Protein AF-A0A4Y1Z6H9-F1 (afdb_monomer_lite)

InterPro domains:
  IPR022711 Ribonuclease Y, N-terminal [PF12072] (1-77)

Sequence (110 aa):
MESKVEEALHKQQSELERISGLTNDEAKELILNQVKQETAHEAAQLAKDIESKAKEDAEKKAKSILSLAIQRCAADHVTETTVSVVNLPNDEMKGRIIGREGRNIRTLEH

pLDDT: mean 86.96, std 11.9, range [54.03, 98.25]

Secondary structure (DSSP, 8-state):
-HHHHHHHHHHHHHHHHHHHTS-HHHHHHHHHHHHHHHHHHHHHHHHHHHHHHHHHHHHHHHHHHHHHHHHHHHHHHHHHHS------S-HHHHHHHH-GGGHHHHHH--

Organism: NCBI:txid2078

Foldseek 3Di:
DVVVVVVVVVVVQVVVCVVVVHHPVRVVVVVVVVVVVVVVVVVVVVVVVVVVVVVVVVVVVVVVVVVVVVVVVVVVVVVVVPDDDDDDPDVVVVCVCCDDVRVNVVVVVD

Structure (mmCIF, N/CA/C/O backbone):
data_AF-A0A4Y1Z6H9-F1
#
_entry.id   AF-A0A4Y1Z6H9-F1
#
loop_
_atom_site.group_PDB
_atom_site.id
_atom_site.type_symbol
_atom_site.label_atom_id
_atom_site.label_alt_id
_atom_site.label_comp_id
_atom_site.label_asym_id
_atom_site.label_entity_id
_atom_site.label_seq_id
_atom_site.pdbx_PDB_ins_code
_atom_site.Cartn_x
_atom_site.Cartn_y
_atom_site.Cartn_z
_atom_site.occupancy
_atom_site.B_iso_or_equiv
_atom_site.auth_seq_id
_atom_site.auth_comp_id
_atom_site.auth_asym_id
_atom_site.auth_atom_id
_atom_site.pdbx_PDB_model_num
ATOM 1 N N . MET A 1 1 ? -48.997 -4.341 34.192 1.00 58.19 1 MET A N 1
ATOM 2 C CA . MET A 1 1 ? -47.875 -5.310 34.154 1.00 58.19 1 MET A CA 1
ATOM 3 C C . MET A 1 1 ? -46.611 -4.664 33.601 1.00 58.19 1 MET A C 1
ATOM 5 O O . MET A 1 1 ? -45.566 -4.892 34.187 1.00 58.19 1 MET A O 1
ATOM 9 N N . GLU A 1 2 ? -46.712 -3.808 32.580 1.00 59.50 2 GLU A N 1
ATOM 10 C CA . GLU A 1 2 ? -45.583 -3.067 31.978 1.00 59.50 2 GLU A CA 1
ATOM 11 C C . GLU A 1 2 ? -44.731 -2.284 32.996 1.00 59.50 2 GLU A C 1
ATOM 13 O O . GLU A 1 2 ? -43.520 -2.461 33.035 1.00 59.50 2 GLU A O 1
ATOM 18 N N . SER A 1 3 ? -45.349 -1.554 33.931 1.00 77.06 3 SER A N 1
ATOM 19 C CA . SER A 1 3 ? -44.615 -0.763 34.941 1.00 77.06 3 SER A CA 1
ATOM 20 C C . SER A 1 3 ? -43.714 -1.584 35.887 1.00 77.06 3 SER A C 1
ATOM 22 O O . SER A 1 3 ? -42.664 -1.101 36.299 1.00 77.06 3 SER A O 1
ATOM 24 N N . LYS A 1 4 ? -44.062 -2.842 36.207 1.00 82.62 4 LYS A N 1
ATOM 25 C CA . LYS A 1 4 ? -43.212 -3.697 37.065 1.00 82.62 4 LYS A CA 1
ATOM 26 C C . LYS A 1 4 ? -41.975 -4.215 36.333 1.00 82.62 4 LYS A C 1
ATOM 28 O O . LYS A 1 4 ? -40.962 -4.496 36.966 1.00 82.62 4 LYS A O 1
ATOM 33 N N . VAL A 1 5 ? -42.077 -4.382 35.016 1.00 85.69 5 VAL A N 1
ATOM 34 C CA . VAL A 1 5 ? -40.959 -4.810 34.169 1.00 85.69 5 VAL A CA 1
ATOM 35 C C . VAL A 1 5 ? -39.971 -3.657 34.006 1.00 85.69 5 VAL A C 1
ATOM 37 O O . VAL A 1 5 ? -38.767 -3.863 34.112 1.00 85.69 5 VAL A O 1
ATOM 40 N N . GLU A 1 6 ? -40.483 -2.441 33.840 1.00 88.19 6 GLU A N 1
ATOM 41 C CA . GLU A 1 6 ? -39.686 -1.221 33.706 1.00 88.19 6 GLU A CA 1
ATOM 42 C C . GLU A 1 6 ? -38.924 -0.872 34.999 1.00 88.19 6 GLU A C 1
ATOM 44 O O . GLU A 1 6 ? -37.724 -0.604 34.961 1.00 88.19 6 GLU A O 1
ATOM 49 N N . GLU A 1 7 ? -39.564 -1.001 36.169 1.00 91.75 7 GLU A N 1
ATOM 50 C CA . GLU A 1 7 ? -38.880 -0.858 37.466 1.00 91.75 7 GLU A CA 1
ATOM 51 C C . GLU A 1 7 ? -37.788 -1.915 37.687 1.00 91.75 7 GLU A C 1
ATOM 53 O O . GLU A 1 7 ? -36.724 -1.614 38.237 1.00 91.75 7 GLU A O 1
ATOM 58 N N . ALA A 1 8 ? -38.042 -3.163 37.282 1.00 91.31 8 ALA A N 1
ATOM 59 C CA . ALA A 1 8 ? -37.065 -4.241 37.405 1.00 91.31 8 ALA A CA 1
ATOM 60 C C . ALA A 1 8 ? -35.843 -3.996 36.507 1.00 91.31 8 ALA A C 1
ATOM 62 O O . ALA A 1 8 ? -34.712 -4.175 36.961 1.00 91.31 8 ALA A O 1
ATOM 63 N N . LEU A 1 9 ? -36.066 -3.524 35.277 1.00 88.25 9 LEU A N 1
ATOM 64 C CA . LEU A 1 9 ? -35.013 -3.112 34.347 1.00 88.25 9 LEU A CA 1
ATOM 65 C C . LEU A 1 9 ? -34.175 -1.966 34.916 1.00 88.25 9 LEU A C 1
ATOM 67 O O . LEU A 1 9 ? -32.950 -2.057 34.927 1.00 88.25 9 LEU A O 1
ATOM 71 N N . HIS A 1 10 ? -34.813 -0.933 35.464 1.00 89.75 10 HIS A N 1
ATOM 72 C CA . HIS A 1 10 ? -34.099 0.205 36.040 1.00 89.75 10 HIS A CA 1
ATOM 73 C C . HIS A 1 10 ? -33.250 -0.197 37.258 1.00 89.75 10 HIS A C 1
ATOM 75 O O . HIS A 1 10 ? -32.114 0.254 37.412 1.00 89.75 10 HIS A O 1
ATOM 81 N N . LYS A 1 11 ? -33.763 -1.083 38.124 1.00 91.44 11 LYS A N 1
ATOM 82 C CA . LYS A 1 11 ? -32.980 -1.639 39.242 1.00 91.44 11 LYS A CA 1
ATOM 83 C C . LYS A 1 11 ? -31.797 -2.465 38.760 1.00 91.44 11 LYS A C 1
ATOM 85 O O . LYS A 1 11 ? -30.703 -2.322 39.294 1.00 91.44 11 LYS A O 1
ATOM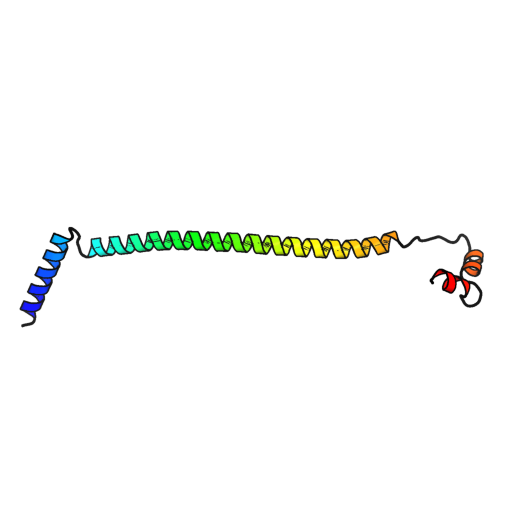 90 N N . GLN A 1 12 ? -32.007 -3.314 37.758 1.00 90.44 12 GLN A N 1
ATOM 91 C CA . GLN A 1 12 ? -30.938 -4.116 37.173 1.00 90.44 12 GLN A CA 1
ATOM 92 C C . GLN A 1 12 ? -29.838 -3.225 36.582 1.00 90.44 12 GLN A C 1
ATOM 94 O O . GLN A 1 12 ? -28.658 -3.494 36.789 1.00 90.44 12 GLN A O 1
ATOM 99 N N . GLN A 1 13 ? -30.223 -2.163 35.876 1.00 87.25 13 GLN A N 1
ATOM 100 C CA . GLN A 1 13 ? -29.298 -1.228 35.247 1.00 87.25 13 GLN A CA 1
ATOM 101 C C . GLN A 1 13 ? -28.498 -0.442 36.292 1.00 87.25 13 GLN A C 1
ATOM 103 O O . GLN A 1 13 ? -27.277 -0.389 36.206 1.00 87.25 13 GLN A O 1
ATOM 108 N N . SER A 1 14 ? -29.158 0.047 37.343 1.00 88.19 14 SER A N 1
ATOM 109 C CA . SER A 1 14 ? -28.488 0.742 38.446 1.00 88.19 14 SER A CA 1
ATOM 110 C C . SER A 1 14 ? -27.522 -0.163 39.222 1.00 88.19 14 SER A C 1
ATOM 112 O O . SER A 1 14 ? -26.420 0.263 39.565 1.00 88.19 14 SER A O 1
ATOM 114 N N . GLU A 1 15 ? -27.875 -1.431 39.461 1.00 89.38 15 GLU A N 1
ATOM 115 C CA . GLU A 1 15 ? -26.947 -2.382 40.087 1.00 89.38 15 GLU A CA 1
ATOM 116 C C . GLU A 1 15 ? -25.765 -2.728 39.174 1.00 89.38 15 GLU A C 1
ATOM 118 O O . GLU A 1 15 ? -24.644 -2.862 39.658 1.00 89.38 15 GLU A O 1
ATOM 123 N N . LEU A 1 16 ? -25.979 -2.827 37.858 1.00 87.44 16 LEU A N 1
ATOM 124 C CA . LEU A 1 16 ? -24.898 -3.012 36.886 1.00 87.44 16 LEU A CA 1
ATOM 125 C C . LEU A 1 16 ? -23.931 -1.825 36.878 1.00 87.44 16 LEU A C 1
ATOM 127 O O . LEU A 1 16 ? -22.719 -2.039 36.903 1.00 87.44 16 LEU A O 1
ATOM 131 N N . GLU A 1 17 ? -24.440 -0.595 36.898 1.00 89.25 17 GLU A N 1
ATOM 132 C CA . GLU A 1 17 ? -23.615 0.616 36.992 1.00 89.25 17 GLU A CA 1
ATOM 133 C C . GLU A 1 17 ? -22.847 0.659 38.318 1.00 89.25 17 GLU A C 1
ATOM 135 O O . GLU A 1 17 ? -21.646 0.923 38.347 1.00 89.25 17 GLU A O 1
ATOM 140 N N . ARG A 1 18 ? -23.498 0.284 39.426 1.00 91.00 18 ARG A N 1
ATOM 141 C CA . ARG A 1 18 ? -22.865 0.221 40.749 1.00 91.00 18 ARG A CA 1
ATOM 142 C C . ARG A 1 18 ? -21.752 -0.825 40.829 1.00 91.00 18 ARG A C 1
ATOM 144 O O . ARG A 1 18 ? -20.722 -0.563 41.443 1.00 91.00 18 ARG A O 1
ATOM 151 N N . ILE A 1 19 ? -21.962 -2.016 40.262 1.00 90.88 19 ILE A N 1
ATOM 152 C CA . ILE A 1 19 ? -20.982 -3.115 40.290 1.00 90.88 19 ILE A CA 1
ATOM 153 C C . ILE A 1 19 ? -19.818 -2.831 39.339 1.00 90.88 19 ILE A C 1
ATOM 155 O O . ILE A 1 19 ? -18.669 -3.079 39.698 1.00 90.88 19 ILE A O 1
ATOM 159 N N . SER A 1 20 ? -20.106 -2.331 38.136 1.00 87.25 20 SER A N 1
ATOM 160 C CA . SER A 1 20 ? -19.074 -1.989 37.150 1.00 87.25 20 SER A CA 1
ATOM 161 C C . SER A 1 20 ? -18.307 -0.715 37.508 1.00 87.25 20 SER A C 1
ATOM 163 O O . SER A 1 20 ? -17.188 -0.536 37.032 1.00 87.25 20 SER A O 1
ATOM 165 N N . GLY A 1 21 ? -18.878 0.150 38.354 1.00 91.75 21 GLY A N 1
ATOM 166 C CA . GLY A 1 21 ? -18.311 1.455 38.692 1.00 91.75 21 GLY A CA 1
ATOM 167 C C . GLY A 1 21 ? -18.340 2.443 37.525 1.00 91.75 21 GLY A C 1
ATOM 168 O O . GLY A 1 21 ? -17.649 3.455 37.582 1.00 91.75 21 GLY A O 1
ATOM 169 N N . LEU A 1 22 ? -19.102 2.132 36.473 1.00 91.69 22 LEU A N 1
ATOM 170 C CA . LEU A 1 22 ? -19.219 2.908 35.248 1.00 91.69 22 LEU A CA 1
ATOM 171 C C . LEU A 1 22 ? -20.695 3.112 34.930 1.00 91.69 22 LEU A C 1
ATOM 173 O O . LEU A 1 22 ? -21.503 2.188 35.030 1.00 91.69 22 LEU A O 1
ATOM 177 N N . THR A 1 23 ? -21.039 4.308 34.483 1.00 91.69 23 THR A N 1
ATOM 178 C CA . THR A 1 23 ? -22.318 4.557 33.819 1.00 91.69 23 THR A CA 1
ATOM 179 C C . THR A 1 23 ? -22.343 3.891 32.443 1.00 91.69 23 THR A C 1
ATOM 181 O O . THR A 1 23 ? -21.303 3.563 31.858 1.00 91.69 23 THR A O 1
ATOM 184 N N . ASN A 1 24 ? -23.542 3.699 31.886 1.00 86.88 24 ASN A N 1
ATOM 185 C CA . ASN A 1 24 ? -23.684 3.139 30.540 1.00 86.88 24 ASN A CA 1
ATOM 186 C C . ASN A 1 24 ? -22.892 3.928 29.477 1.00 86.88 24 ASN A C 1
ATOM 188 O O . ASN A 1 24 ? -22.246 3.332 28.611 1.00 86.88 24 ASN A O 1
ATOM 192 N N . ASP A 1 25 ? -22.909 5.257 29.578 1.00 90.00 25 ASP A N 1
ATOM 193 C CA . ASP A 1 25 ? -22.218 6.146 28.646 1.00 90.00 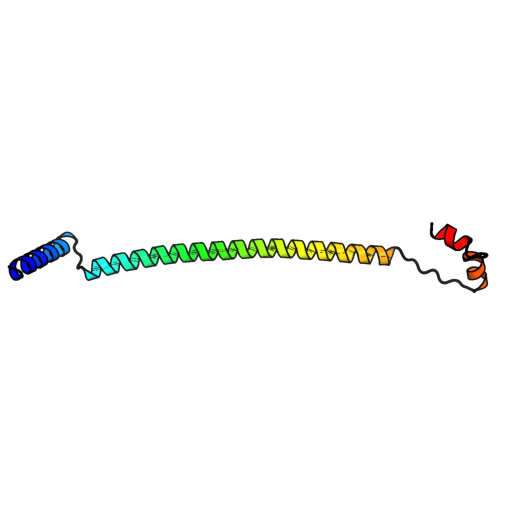25 ASP A CA 1
ATOM 194 C C . ASP A 1 25 ? -20.693 6.050 28.783 1.00 90.00 25 ASP A C 1
ATOM 196 O O . ASP A 1 25 ? -20.001 5.945 27.770 1.00 90.00 25 ASP A O 1
ATOM 200 N N . GLU A 1 26 ? -20.163 5.981 30.007 1.00 90.50 26 GLU A N 1
ATOM 201 C CA . GLU A 1 26 ? -18.723 5.803 30.246 1.00 90.50 26 GLU A CA 1
ATOM 202 C C . GLU A 1 26 ? -18.221 4.455 29.721 1.00 90.50 26 GLU A C 1
ATOM 204 O O . GLU A 1 26 ? -17.181 4.385 29.063 1.00 90.50 26 GLU A O 1
ATOM 209 N N . ALA A 1 27 ? -18.976 3.376 29.952 1.00 90.38 27 ALA A N 1
ATOM 210 C CA . ALA A 1 27 ? -18.635 2.055 29.431 1.00 90.38 27 ALA A CA 1
ATOM 211 C C . ALA A 1 27 ? -18.609 2.048 27.893 1.00 90.38 27 ALA A C 1
ATOM 213 O O . ALA A 1 27 ? -17.699 1.488 27.274 1.00 90.38 27 ALA A O 1
ATOM 214 N N . LYS A 1 28 ? -19.582 2.713 27.263 1.00 92.62 28 LYS A N 1
ATOM 215 C CA . LYS A 1 28 ? -19.648 2.862 25.807 1.00 92.62 28 LYS A CA 1
ATOM 216 C C . LYS A 1 28 ? -18.478 3.682 25.267 1.00 92.62 28 LYS A C 1
ATOM 218 O O . LYS A 1 28 ? -17.881 3.298 24.260 1.00 92.62 28 LYS A O 1
ATOM 223 N N . GLU A 1 29 ? -18.147 4.794 25.912 1.00 96.00 29 GLU A N 1
ATOM 224 C CA . GLU A 1 29 ? -17.038 5.651 25.503 1.00 96.00 29 GLU A CA 1
ATOM 225 C C . GLU A 1 29 ? -15.691 4.930 25.621 1.00 96.00 29 GLU A C 1
ATOM 227 O O . GLU A 1 29 ? -14.874 5.001 24.701 1.00 96.00 29 GLU A O 1
ATOM 232 N N . LEU A 1 30 ? -15.486 4.168 26.697 1.00 93.88 30 LEU A N 1
ATOM 233 C CA . LEU A 1 30 ? -14.277 3.380 26.916 1.00 93.88 30 LEU A CA 1
ATOM 234 C C . LEU A 1 30 ? -14.066 2.356 25.796 1.00 93.88 30 LEU A C 1
ATOM 236 O O . LEU A 1 30 ? -12.995 2.322 25.188 1.00 93.88 30 LEU A O 1
ATOM 240 N N . ILE A 1 31 ? -15.106 1.585 25.462 1.00 93.94 31 ILE A N 1
ATOM 241 C CA . ILE A 1 31 ? -15.049 0.598 24.375 1.00 93.94 31 ILE A CA 1
ATOM 242 C C . ILE A 1 31 ? -14.759 1.289 23.038 1.00 93.94 31 ILE A C 1
ATOM 244 O O . ILE A 1 31 ? -13.882 0.857 22.292 1.00 93.94 31 ILE A O 1
ATOM 248 N N . LEU A 1 32 ? -15.457 2.387 22.733 1.00 95.88 32 LEU A N 1
ATOM 249 C CA . LEU A 1 32 ? -15.251 3.122 21.483 1.00 95.88 32 LEU A CA 1
ATOM 250 C C . LEU A 1 32 ? -13.836 3.697 21.375 1.00 95.88 32 LEU A C 1
ATOM 252 O O . LEU A 1 32 ? -13.248 3.672 20.294 1.00 95.88 32 LEU A O 1
ATOM 256 N N . ASN A 1 33 ? -13.280 4.213 22.469 1.00 96.69 33 ASN A N 1
ATOM 257 C CA . ASN A 1 33 ? -11.920 4.742 22.484 1.00 96.69 33 ASN A CA 1
ATOM 258 C C . ASN A 1 33 ? -10.880 3.637 22.306 1.00 96.69 33 ASN A C 1
ATOM 260 O O . ASN A 1 33 ? -9.919 3.832 21.561 1.00 96.69 33 ASN A O 1
ATOM 264 N N . GLN A 1 34 ? -11.095 2.470 22.909 1.00 95.50 34 GLN A N 1
ATOM 265 C CA . GLN A 1 34 ? -10.199 1.332 22.744 1.00 95.50 34 GLN A CA 1
ATOM 266 C C . GLN A 1 34 ? -10.195 0.817 21.300 1.00 95.50 34 GLN A C 1
ATOM 268 O O . GLN A 1 34 ? -9.130 0.699 20.695 1.00 95.50 34 GLN A O 1
ATOM 273 N N . VAL A 1 35 ? -11.378 0.652 20.699 1.00 96.25 35 VAL A N 1
ATOM 274 C CA . VAL A 1 35 ? -11.511 0.263 19.286 1.00 96.25 35 VAL A CA 1
ATOM 275 C C . VAL A 1 35 ? -10.845 1.286 18.362 1.00 96.25 35 VAL A C 1
ATOM 277 O O . VAL A 1 35 ? -10.148 0.908 17.421 1.00 96.25 35 VAL A O 1
ATOM 280 N N . LYS A 1 36 ? -11.012 2.590 18.625 1.00 95.88 36 LYS A N 1
ATOM 281 C CA . LYS A 1 36 ? -10.338 3.643 17.845 1.00 95.88 36 LYS A CA 1
ATOM 282 C C . LYS A 1 36 ? -8.818 3.527 17.916 1.00 95.88 36 LYS A C 1
ATOM 284 O O . LYS A 1 36 ? -8.165 3.703 16.891 1.00 95.88 36 LYS A O 1
ATOM 289 N N . GLN A 1 37 ? -8.257 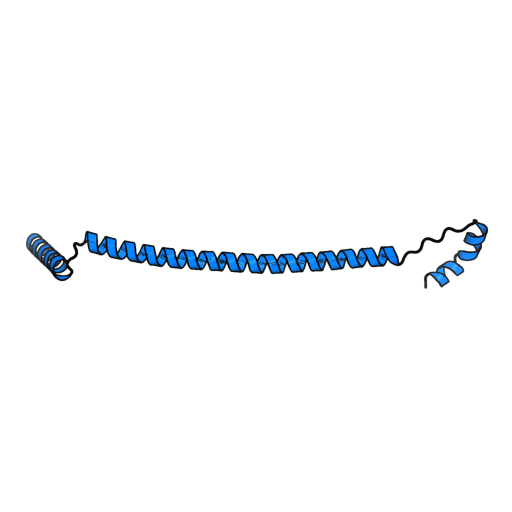3.261 19.095 1.00 96.50 37 GLN A N 1
ATOM 290 C CA . GLN A 1 37 ? -6.808 3.128 19.263 1.00 96.50 37 GLN A CA 1
ATOM 291 C C . GLN A 1 37 ? -6.258 1.900 18.534 1.00 96.50 37 GLN A C 1
ATOM 293 O O . GLN A 1 37 ? -5.277 2.032 17.802 1.00 96.50 37 GLN A O 1
ATOM 298 N N . GLU A 1 38 ? -6.907 0.741 18.671 1.00 95.50 38 GLU A N 1
ATOM 299 C CA . GLU A 1 38 ? -6.520 -0.474 17.941 1.00 95.50 38 GLU A CA 1
ATOM 300 C C . GLU A 1 38 ? -6.598 -0.257 16.430 1.00 95.50 38 GLU A C 1
ATOM 302 O O . GLU A 1 38 ? -5.617 -0.469 15.719 1.00 95.50 38 GLU A O 1
ATOM 307 N N . THR A 1 39 ? -7.716 0.288 15.946 1.00 95.69 39 THR A N 1
ATOM 308 C CA . THR A 1 39 ? -7.915 0.538 14.511 1.00 95.69 39 THR A CA 1
ATOM 309 C C . THR A 1 39 ? -6.883 1.527 13.965 1.00 95.69 39 THR A C 1
ATOM 311 O O . THR A 1 39 ? -6.377 1.355 12.857 1.00 95.69 39 THR A O 1
ATOM 314 N N . ALA A 1 40 ? -6.536 2.570 14.726 1.00 96.25 40 ALA A N 1
ATOM 315 C CA . ALA A 1 40 ? -5.513 3.530 14.320 1.00 96.25 40 ALA A CA 1
ATOM 316 C C . ALA A 1 40 ? -4.125 2.879 14.212 1.00 96.25 40 ALA A C 1
ATOM 318 O O . ALA A 1 40 ? -3.374 3.186 13.284 1.00 96.25 40 ALA A O 1
ATOM 319 N N . HIS A 1 41 ? -3.793 1.970 15.131 1.00 96.19 41 HIS A N 1
ATOM 320 C CA . HIS A 1 41 ? -2.539 1.226 15.088 1.00 96.19 41 HIS A CA 1
ATOM 321 C C . HIS A 1 41 ? -2.477 0.286 13.877 1.00 96.19 41 HIS A C 1
ATOM 323 O O . HIS A 1 41 ? -1.503 0.319 13.123 1.00 96.19 41 HIS A O 1
ATOM 329 N N . GLU A 1 42 ? -3.537 -0.488 13.642 1.00 96.56 42 GLU A N 1
ATOM 330 C CA . GLU A 1 42 ? -3.643 -1.382 12.485 1.00 96.56 42 GLU A CA 1
ATOM 331 C C . GLU A 1 42 ? -3.563 -0.614 11.162 1.00 96.56 42 GLU A C 1
ATOM 333 O O . GLU A 1 42 ? -2.828 -1.005 10.254 1.00 96.56 42 GLU A O 1
ATOM 338 N N . ALA A 1 43 ? -4.258 0.523 11.064 1.00 96.31 43 ALA A N 1
ATOM 339 C CA . ALA A 1 43 ? -4.218 1.377 9.883 1.00 96.31 43 ALA A CA 1
ATOM 340 C C . ALA A 1 43 ? -2.808 1.925 9.617 1.00 96.31 43 ALA A C 1
ATOM 342 O O . ALA A 1 43 ? -2.363 1.948 8.467 1.00 96.31 43 ALA A O 1
ATOM 343 N N . ALA A 1 44 ? -2.083 2.336 10.662 1.00 97.06 44 ALA A N 1
ATOM 344 C CA . ALA A 1 44 ? -0.709 2.811 10.532 1.00 97.06 44 ALA A CA 1
ATOM 345 C C . ALA A 1 44 ? 0.241 1.699 10.060 1.00 97.06 44 ALA A C 1
ATOM 347 O O . ALA A 1 44 ? 1.084 1.935 9.191 1.00 97.06 44 ALA A O 1
ATOM 348 N N . GLN A 1 45 ? 0.085 0.485 10.592 1.00 98.00 45 GLN A N 1
ATOM 349 C CA . GLN A 1 45 ? 0.879 -0.666 10.173 1.00 98.00 45 GLN A CA 1
ATOM 350 C C . GLN A 1 45 ? 0.597 -1.031 8.709 1.00 98.00 45 GLN A C 1
ATOM 352 O O . GLN A 1 45 ? 1.530 -1.161 7.918 1.00 98.00 45 GLN A O 1
ATOM 357 N N . LEU A 1 46 ? -0.679 -1.085 8.318 1.00 97.94 46 LEU A N 1
ATOM 358 C CA . LEU A 1 46 ? -1.081 -1.346 6.938 1.00 97.94 46 LEU A CA 1
ATOM 359 C C . LEU A 1 46 ? -0.521 -0.293 5.972 1.00 97.94 46 LEU A C 1
ATOM 361 O O . LEU A 1 46 ? -0.013 -0.639 4.906 1.00 97.94 46 LEU A O 1
ATOM 365 N N . ALA A 1 47 ? -0.586 0.989 6.340 1.00 97.62 47 ALA A N 1
ATOM 366 C CA . ALA A 1 47 ? -0.045 2.072 5.523 1.00 97.62 47 ALA A CA 1
ATOM 367 C C . ALA A 1 47 ? 1.466 1.910 5.296 1.00 97.62 47 ALA A C 1
ATOM 369 O O . ALA A 1 47 ? 1.937 2.033 4.164 1.00 97.62 47 ALA A O 1
ATOM 370 N N . LYS A 1 48 ? 2.212 1.568 6.352 1.00 98.12 48 LYS A N 1
ATOM 371 C CA . LYS A 1 48 ? 3.655 1.315 6.278 1.00 98.12 48 LYS A CA 1
ATOM 372 C C . LYS A 1 48 ? 3.987 0.127 5.372 1.00 98.12 48 LYS A C 1
ATOM 374 O O . LYS A 1 48 ? 4.924 0.205 4.578 1.00 98.12 48 LYS A O 1
ATOM 379 N N . ASP A 1 49 ? 3.215 -0.952 5.459 1.00 98.25 49 ASP A N 1
ATOM 380 C CA . ASP A 1 49 ? 3.428 -2.145 4.635 1.00 98.25 49 ASP A CA 1
ATOM 381 C C . ASP A 1 49 ? 3.155 -1.857 3.150 1.00 98.25 49 ASP A C 1
ATOM 383 O O . ASP A 1 49 ? 3.926 -2.269 2.278 1.00 98.25 49 ASP A O 1
ATOM 387 N N . ILE A 1 50 ? 2.100 -1.088 2.855 1.00 98.12 50 ILE A N 1
ATOM 388 C CA . ILE A 1 50 ? 1.785 -0.628 1.496 1.00 98.12 50 ILE A CA 1
ATOM 389 C C . ILE A 1 50 ? 2.920 0.239 0.942 1.00 98.12 50 ILE A C 1
ATOM 391 O O . ILE A 1 50 ? 3.352 0.024 -0.192 1.00 98.12 50 ILE A O 1
ATOM 395 N N . GLU A 1 51 ? 3.423 1.195 1.726 1.00 98.19 51 GLU A N 1
ATOM 396 C CA . GLU A 1 51 ? 4.519 2.075 1.311 1.00 98.19 51 GLU A CA 1
ATOM 397 C C . GLU A 1 51 ? 5.799 1.279 1.023 1.00 98.19 51 GLU A C 1
ATOM 399 O O . GLU A 1 51 ? 6.431 1.468 -0.021 1.00 98.19 51 GLU A O 1
ATOM 404 N N . SER A 1 52 ? 6.155 0.342 1.908 1.00 98.25 52 SER A N 1
ATOM 405 C CA . SER A 1 52 ? 7.332 -0.512 1.731 1.00 98.25 52 SER A CA 1
ATOM 406 C C . SER A 1 52 ? 7.236 -1.325 0.442 1.00 98.25 52 SER A C 1
ATOM 408 O O . SER A 1 52 ? 8.166 -1.328 -0.366 1.00 98.25 52 SER A O 1
ATOM 410 N N . LYS A 1 53 ? 6.082 -1.954 0.199 1.00 98.12 53 LYS A N 1
ATOM 411 C CA . LYS A 1 53 ? 5.853 -2.752 -1.008 1.00 98.12 53 LYS A CA 1
ATOM 412 C C . LYS A 1 53 ? 5.910 -1.904 -2.277 1.00 98.12 53 LYS A C 1
ATOM 414 O O . LYS A 1 53 ? 6.548 -2.295 -3.252 1.00 98.12 53 LYS A O 1
ATOM 419 N N . ALA A 1 54 ? 5.303 -0.718 -2.257 1.00 97.88 54 ALA A N 1
ATOM 420 C CA . ALA A 1 54 ? 5.357 0.210 -3.381 1.00 97.88 54 ALA A CA 1
ATOM 421 C C . ALA A 1 54 ? 6.801 0.624 -3.709 1.00 97.88 54 ALA A C 1
ATOM 423 O O . ALA A 1 54 ? 7.170 0.715 -4.882 1.00 97.88 54 ALA A O 1
ATOM 424 N N . LYS A 1 55 ? 7.634 0.838 -2.684 1.00 98.06 55 LYS A N 1
ATOM 425 C CA . LYS A 1 55 ? 9.049 1.180 -2.850 1.00 98.06 55 LYS A CA 1
ATOM 426 C C . LYS A 1 55 ? 9.857 0.029 -3.454 1.00 98.06 55 LYS A C 1
ATOM 428 O O . LYS A 1 55 ? 10.635 0.266 -4.378 1.00 98.06 55 LYS A O 1
ATOM 433 N N . GLU A 1 56 ? 9.650 -1.199 -2.987 1.00 98.06 56 GLU A N 1
ATOM 434 C CA . GLU A 1 56 ? 10.302 -2.394 -3.544 1.00 98.06 56 GLU A CA 1
ATOM 435 C C . GLU A 1 56 ? 9.925 -2.624 -5.014 1.00 98.06 56 GLU A C 1
ATOM 437 O O . GLU A 1 56 ? 10.797 -2.839 -5.864 1.00 98.06 56 GLU A O 1
ATOM 442 N N . ASP A 1 57 ? 8.634 -2.518 -5.340 1.00 97.88 57 ASP A N 1
ATOM 443 C CA . ASP A 1 57 ? 8.138 -2.664 -6.709 1.00 97.88 57 ASP A CA 1
ATOM 444 C C . ASP A 1 57 ? 8.701 -1.569 -7.628 1.00 97.88 57 ASP A C 1
ATOM 446 O O . ASP A 1 57 ? 9.118 -1.847 -8.762 1.00 97.88 57 ASP A O 1
ATOM 450 N N . ALA A 1 58 ? 8.772 -0.329 -7.135 1.00 97.88 58 ALA A N 1
ATOM 451 C CA . ALA A 1 58 ? 9.377 0.783 -7.856 1.00 97.88 58 ALA A CA 1
ATOM 452 C C . ALA A 1 58 ? 10.869 0.541 -8.126 1.00 97.88 58 ALA A C 1
ATOM 454 O O . ALA A 1 58 ? 11.322 0.734 -9.256 1.00 97.88 58 ALA A O 1
ATOM 455 N N . GLU A 1 59 ? 11.628 0.065 -7.136 1.00 97.69 59 GLU A N 1
ATOM 456 C CA . GLU A 1 59 ? 13.054 -0.234 -7.292 1.00 97.69 59 GLU A CA 1
ATOM 457 C C . GLU A 1 59 ? 13.287 -1.360 -8.307 1.00 97.69 59 GLU A C 1
ATOM 459 O O . GLU A 1 59 ? 14.140 -1.246 -9.195 1.00 97.69 59 GLU A O 1
ATOM 464 N N . LYS A 1 60 ? 12.492 -2.432 -8.237 1.00 97.75 60 LYS A N 1
ATOM 465 C CA . LYS A 1 60 ? 12.554 -3.540 -9.196 1.00 97.75 60 LYS A CA 1
ATOM 466 C C . LYS A 1 60 ? 12.263 -3.065 -10.620 1.00 97.75 60 LYS A C 1
ATOM 468 O O . LYS A 1 60 ? 12.977 -3.433 -11.558 1.00 97.75 60 LYS A O 1
ATOM 473 N N . LYS A 1 61 ? 11.247 -2.215 -10.786 1.00 97.62 61 LYS A N 1
ATOM 474 C CA . LYS A 1 61 ? 10.887 -1.638 -12.085 1.00 97.62 61 LYS A CA 1
ATOM 475 C C . LYS A 1 61 ? 11.976 -0.704 -12.612 1.00 97.62 61 LYS A C 1
ATOM 477 O O . LYS A 1 61 ? 12.330 -0.801 -13.784 1.00 97.62 61 LYS A O 1
ATOM 482 N N . ALA A 1 62 ? 12.555 0.136 -11.755 1.00 96.94 62 ALA A N 1
ATOM 483 C CA . ALA A 1 62 ? 13.658 1.020 -12.117 1.00 96.94 62 ALA A CA 1
ATOM 484 C C . ALA A 1 62 ? 14.878 0.229 -12.608 1.00 96.94 62 ALA A C 1
ATOM 486 O O . ALA A 1 62 ? 15.406 0.524 -13.680 1.00 96.94 62 ALA A O 1
ATOM 487 N N . LYS A 1 63 ? 15.274 -0.831 -11.888 1.00 96.38 63 LYS A N 1
ATOM 488 C CA . LYS A 1 63 ? 16.365 -1.726 -12.310 1.00 96.38 63 LYS A CA 1
ATOM 489 C C . LYS A 1 63 ? 16.091 -2.344 -13.680 1.00 96.38 63 LYS A C 1
ATOM 491 O O . LYS A 1 63 ? 16.963 -2.310 -14.539 1.00 96.38 63 LYS A O 1
ATOM 496 N N . SER A 1 64 ? 14.873 -2.836 -13.916 1.00 95.94 64 SER A N 1
ATOM 497 C CA . SER A 1 64 ? 14.491 -3.406 -15.215 1.00 95.94 64 SER A CA 1
ATOM 498 C C . SER A 1 64 ? 14.578 -2.388 -16.358 1.00 95.94 64 SER A C 1
ATOM 500 O O . SER A 1 64 ? 15.108 -2.713 -17.420 1.00 95.94 64 SER A O 1
ATOM 502 N N . ILE A 1 65 ? 14.111 -1.155 -16.138 1.00 95.62 65 ILE A N 1
ATOM 503 C CA . ILE A 1 65 ? 14.194 -0.075 -17.132 1.00 95.62 65 ILE A CA 1
ATOM 504 C C . ILE A 1 65 ? 15.654 0.267 -17.435 1.00 95.62 65 ILE A C 1
ATOM 506 O O . ILE A 1 65 ? 16.022 0.376 -18.603 1.00 95.62 65 ILE A O 1
ATOM 510 N N . LEU A 1 66 ? 16.493 0.399 -16.404 1.00 95.12 66 LEU A N 1
ATOM 511 C CA . LEU A 1 66 ? 17.918 0.685 -16.573 1.00 95.12 66 LEU A CA 1
ATOM 512 C C . LEU A 1 66 ? 18.628 -0.430 -17.342 1.00 95.12 66 LEU A C 1
ATOM 514 O O . LEU A 1 66 ? 19.366 -0.141 -18.279 1.00 95.12 66 LEU A O 1
ATOM 518 N N . SER A 1 67 ? 18.371 -1.697 -17.007 1.00 93.00 67 SER A N 1
ATOM 519 C CA . SER A 1 67 ? 18.923 -2.833 -17.750 1.00 93.00 67 SER A CA 1
ATOM 520 C C . SER A 1 67 ? 18.518 -2.795 -19.224 1.00 93.00 67 SER A C 1
ATOM 522 O O . SER A 1 67 ? 19.374 -2.955 -20.090 1.00 93.00 67 SER A O 1
ATOM 524 N N . LEU A 1 68 ? 17.245 -2.518 -19.520 1.00 92.38 68 LEU A N 1
ATOM 525 C CA . LEU A 1 68 ? 16.761 -2.409 -20.896 1.00 92.38 68 LEU A CA 1
ATOM 526 C C . LEU A 1 68 ? 17.419 -1.243 -21.650 1.00 92.38 68 LEU A C 1
ATOM 528 O O . LEU A 1 68 ? 17.783 -1.393 -22.816 1.00 92.38 68 LEU A O 1
ATOM 532 N N . ALA A 1 69 ? 17.579 -0.091 -20.996 1.00 91.44 69 ALA A N 1
ATOM 533 C CA . ALA A 1 69 ? 18.252 1.066 -21.577 1.00 91.44 69 ALA A CA 1
ATOM 534 C C . ALA A 1 69 ? 19.717 0.747 -21.906 1.00 91.44 69 ALA A C 1
ATOM 536 O O . ALA A 1 69 ? 20.154 0.991 -23.027 1.00 91.44 69 ALA A O 1
ATOM 537 N N . ILE A 1 70 ? 20.446 0.122 -20.974 1.00 88.94 70 ILE A N 1
ATOM 538 C CA . ILE A 1 70 ? 21.831 -0.318 -21.191 1.00 88.94 70 ILE A CA 1
ATOM 539 C C . ILE A 1 70 ? 21.913 -1.292 -22.369 1.00 88.94 70 ILE A C 1
ATOM 541 O O . ILE A 1 70 ? 22.766 -1.118 -23.233 1.00 88.94 70 ILE A O 1
ATOM 545 N N . GLN A 1 71 ? 21.022 -2.288 -22.442 1.00 82.88 71 GLN A N 1
ATOM 546 C CA . GLN A 1 71 ? 21.007 -3.251 -23.548 1.00 82.88 71 GLN A CA 1
ATOM 547 C C . GLN A 1 71 ? 20.803 -2.576 -24.912 1.00 82.88 71 GLN A C 1
ATOM 549 O O . GLN A 1 71 ? 21.455 -2.963 -25.878 1.00 82.88 71 GLN A O 1
ATOM 554 N N . ARG A 1 72 ? 19.930 -1.563 -24.993 1.00 80.69 72 ARG A N 1
ATOM 555 C CA . ARG A 1 72 ? 19.709 -0.794 -26.228 1.00 80.69 72 ARG A CA 1
ATOM 556 C C . ARG A 1 72 ? 20.928 0.043 -26.607 1.00 80.69 72 ARG A C 1
ATOM 558 O O . ARG A 1 72 ? 21.405 -0.074 -27.728 1.00 80.69 72 ARG A O 1
ATOM 565 N N . CYS A 1 73 ? 21.488 0.798 -25.663 1.00 75.38 73 CYS A N 1
ATOM 566 C CA . CYS A 1 73 ? 22.673 1.617 -25.922 1.00 75.38 73 CYS A CA 1
ATOM 567 C C . CYS A 1 73 ? 23.904 0.773 -26.290 1.00 75.38 73 CYS A C 1
ATOM 569 O O . CYS A 1 73 ? 24.718 1.189 -27.110 1.00 75.38 73 CYS A O 1
ATOM 571 N N . ALA A 1 74 ? 24.053 -0.416 -25.699 1.00 68.56 74 ALA A N 1
ATOM 572 C CA . ALA A 1 74 ? 25.137 -1.331 -26.040 1.00 68.56 74 ALA A CA 1
ATOM 573 C C . ALA A 1 74 ? 25.027 -1.838 -27.487 1.00 68.56 74 ALA A C 1
ATOM 575 O O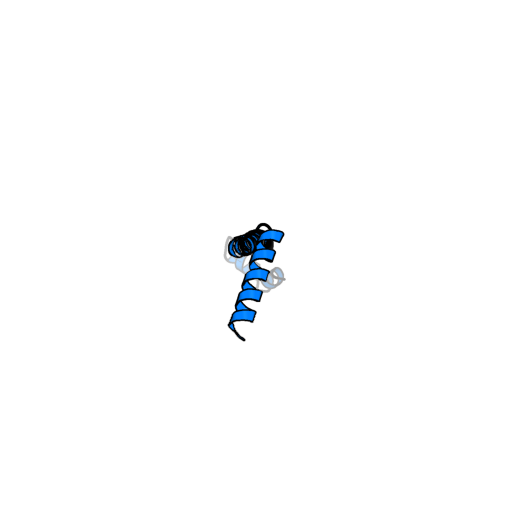 . ALA A 1 74 ? 26.048 -1.962 -28.158 1.00 68.56 74 ALA A O 1
ATOM 576 N N . ALA A 1 75 ? 23.811 -2.094 -27.982 1.00 61.31 75 ALA A N 1
ATOM 577 C CA . ALA A 1 75 ? 23.601 -2.471 -29.378 1.00 61.31 75 ALA A CA 1
ATOM 578 C C . ALA A 1 75 ? 23.991 -1.330 -30.336 1.00 61.31 75 ALA A C 1
ATOM 580 O O . ALA A 1 75 ? 24.738 -1.570 -31.284 1.00 61.31 75 ALA A O 1
ATOM 581 N N . ASP A 1 76 ? 23.573 -0.096 -30.035 1.00 57.38 76 ASP A N 1
ATOM 582 C CA . ASP A 1 76 ? 23.867 1.079 -30.867 1.00 57.38 76 ASP A CA 1
ATOM 583 C C . ASP A 1 76 ? 25.377 1.412 -30.891 1.00 57.38 76 ASP A C 1
ATOM 585 O O . ASP A 1 76 ? 25.944 1.719 -31.943 1.00 57.38 76 ASP A O 1
ATOM 589 N N . HIS A 1 77 ? 26.073 1.264 -29.758 1.00 58.06 77 HIS A N 1
ATOM 590 C CA . HIS A 1 77 ? 27.515 1.524 -29.672 1.00 58.06 77 HIS A CA 1
ATOM 591 C C . HIS A 1 77 ? 28.371 0.478 -30.409 1.00 58.06 77 HIS A C 1
ATOM 593 O O . HIS A 1 77 ? 29.407 0.816 -30.994 1.00 58.06 77 HIS A O 1
ATOM 599 N N . VAL A 1 78 ? 27.944 -0.792 -30.423 1.00 57.50 78 VAL A N 1
ATOM 600 C CA . VAL A 1 78 ? 28.619 -1.843 -31.204 1.00 57.50 78 VAL A CA 1
ATOM 601 C C . VAL A 1 78 ? 28.510 -1.552 -32.700 1.00 57.50 78 VAL A C 1
ATOM 603 O O . VAL A 1 78 ? 29.502 -1.700 -33.416 1.00 57.50 78 VAL A O 1
ATOM 606 N N . THR A 1 79 ? 27.357 -1.079 -33.180 1.00 56.78 79 THR A N 1
ATOM 607 C CA . THR A 1 79 ? 27.207 -0.672 -34.585 1.00 56.78 79 THR A CA 1
ATOM 608 C C . THR A 1 79 ? 28.031 0.564 -34.945 1.00 56.78 79 THR A C 1
ATOM 610 O O . THR A 1 79 ? 28.558 0.634 -36.049 1.00 56.78 79 THR A O 1
ATOM 613 N N . GLU A 1 80 ? 28.211 1.512 -34.023 1.00 55.88 80 GLU A N 1
ATOM 614 C CA . GLU A 1 80 ? 28.974 2.739 -34.289 1.00 55.88 80 GLU A CA 1
ATOM 615 C C . GLU A 1 80 ? 30.497 2.505 -34.302 1.00 55.88 80 GLU A C 1
ATOM 617 O O . GLU A 1 80 ? 31.213 3.094 -35.107 1.00 55.88 80 GLU A O 1
ATOM 622 N N . THR A 1 81 ? 31.005 1.591 -33.468 1.00 56.94 81 THR A N 1
ATOM 623 C CA . THR A 1 81 ? 32.454 1.315 -33.360 1.00 56.94 81 THR A CA 1
ATOM 624 C C . THR A 1 81 ? 32.972 0.362 -34.447 1.00 56.94 81 THR A C 1
ATOM 626 O O . THR A 1 81 ? 34.166 0.339 -34.742 1.00 56.94 81 THR A O 1
ATOM 629 N N . THR A 1 82 ? 32.099 -0.441 -35.061 1.00 58.84 82 THR A N 1
ATOM 630 C CA . THR A 1 82 ? 32.497 -1.459 -36.055 1.00 58.84 82 THR A CA 1
ATOM 631 C C . THR A 1 82 ? 32.523 -0.950 -37.496 1.00 58.84 82 THR A C 1
ATOM 633 O O . THR A 1 82 ? 33.031 -1.643 -38.378 1.00 58.84 82 THR A O 1
ATOM 636 N N . VAL A 1 83 ? 32.044 0.272 -37.750 1.00 63.41 83 VAL A N 1
ATOM 637 C CA . VAL A 1 83 ? 32.046 0.885 -39.083 1.00 63.41 83 VAL A CA 1
ATOM 638 C C . VAL A 1 83 ? 33.217 1.861 -39.198 1.00 63.41 83 VAL A C 1
ATOM 640 O O . VAL A 1 83 ? 33.185 2.968 -38.670 1.00 63.41 83 VAL A O 1
ATOM 643 N N . SER A 1 84 ? 34.266 1.465 -39.923 1.00 68.94 84 SER A N 1
ATOM 644 C CA . SER A 1 84 ? 35.353 2.372 -40.311 1.00 68.94 84 SER A CA 1
ATOM 645 C C . SER A 1 84 ? 35.092 2.923 -41.711 1.00 68.94 84 SER A C 1
ATOM 647 O O . SER A 1 84 ? 35.041 2.172 -42.685 1.00 68.94 84 SER A O 1
ATOM 649 N N . VAL A 1 85 ? 34.919 4.243 -41.825 1.00 73.94 85 VAL A N 1
ATOM 650 C CA . VAL A 1 85 ? 34.785 4.913 -43.125 1.00 73.94 85 VAL A CA 1
ATOM 651 C C . VAL A 1 85 ? 36.177 5.209 -43.673 1.00 73.94 85 VAL A C 1
ATOM 653 O O . VAL A 1 85 ? 36.895 6.064 -43.156 1.00 73.94 85 VAL A O 1
ATOM 656 N N . VAL A 1 86 ? 36.554 4.512 -44.744 1.00 78.00 86 VAL A N 1
ATOM 657 C CA . VAL A 1 86 ? 37.802 4.765 -45.473 1.00 78.00 86 VAL A CA 1
ATOM 658 C C . VAL A 1 86 ? 37.503 5.632 -46.692 1.00 78.00 86 VAL A C 1
ATOM 660 O O . VAL A 1 86 ? 36.814 5.207 -47.620 1.00 78.00 86 VAL A O 1
ATOM 663 N N . ASN A 1 87 ? 38.048 6.848 -46.708 1.00 79.75 87 ASN A N 1
ATOM 664 C CA . ASN A 1 87 ? 37.949 7.734 -47.865 1.00 79.75 87 ASN A CA 1
ATOM 665 C C . ASN A 1 87 ? 38.906 7.265 -48.965 1.00 79.75 87 ASN A C 1
ATOM 667 O O . ASN A 1 87 ? 40.115 7.165 -48.748 1.00 79.75 87 ASN A O 1
ATOM 671 N N . LEU A 1 88 ? 38.370 6.992 -50.156 1.00 83.81 88 LEU A N 1
ATOM 672 C CA . LEU A 1 88 ? 39.182 6.598 -51.303 1.00 83.81 88 LEU A CA 1
ATOM 673 C C . LEU A 1 88 ? 39.766 7.837 -51.996 1.00 83.81 88 LEU A C 1
ATOM 675 O O . LEU A 1 88 ? 39.025 8.778 -52.276 1.00 83.81 88 LEU A O 1
ATOM 679 N N . PRO A 1 89 ? 41.074 7.848 -52.308 1.00 81.81 89 PRO A N 1
ATOM 680 C CA . PRO A 1 89 ? 41.749 9.026 -52.848 1.00 81.81 89 PRO A CA 1
ATOM 681 C C . PRO A 1 89 ? 41.393 9.333 -54.311 1.00 81.81 89 PRO A C 1
ATOM 683 O O . PRO A 1 89 ? 41.642 10.447 -54.762 1.00 81.81 89 PRO A O 1
ATOM 686 N N . ASN A 1 90 ? 40.837 8.377 -55.069 1.00 87.56 90 ASN A N 1
ATOM 687 C CA . ASN A 1 90 ? 40.359 8.586 -56.440 1.00 87.56 90 ASN A CA 1
ATOM 688 C C . ASN A 1 90 ? 39.399 7.472 -56.917 1.00 87.56 90 ASN A C 1
ATOM 690 O O . ASN A 1 90 ? 39.323 6.387 -56.330 1.00 87.56 90 ASN A O 1
ATOM 694 N N . ASP A 1 91 ? 38.692 7.735 -58.021 1.00 86.56 91 ASP A N 1
ATOM 695 C CA . ASP A 1 91 ? 37.739 6.795 -58.633 1.00 86.56 91 ASP A CA 1
ATOM 696 C C . ASP A 1 91 ? 38.407 5.551 -59.243 1.00 86.56 91 ASP A C 1
ATOM 698 O O . ASP A 1 91 ? 37.778 4.497 -59.353 1.00 86.56 91 ASP A O 1
ATOM 702 N N . GLU A 1 92 ? 39.695 5.625 -59.588 1.00 86.62 92 GLU A N 1
ATOM 703 C CA . GLU A 1 92 ? 40.453 4.471 -60.080 1.00 86.62 92 GLU A CA 1
ATOM 704 C C . GLU A 1 92 ? 40.624 3.405 -58.981 1.00 86.62 92 GLU A C 1
ATOM 706 O O . GLU A 1 92 ? 40.365 2.219 -59.212 1.00 86.62 92 GLU A O 1
ATOM 711 N N . MET A 1 93 ? 40.972 3.815 -57.753 1.00 83.56 93 MET A N 1
ATOM 712 C CA . MET A 1 93 ? 41.000 2.922 -56.589 1.00 83.56 93 MET A CA 1
ATOM 713 C C . MET A 1 93 ? 39.615 2.352 -56.284 1.00 83.56 93 MET A C 1
ATOM 715 O O . MET A 1 93 ? 39.498 1.157 -56.013 1.00 83.56 93 MET A O 1
ATOM 719 N N . LYS A 1 94 ? 38.557 3.163 -56.400 1.00 86.81 94 LYS A N 1
ATOM 720 C CA . LYS A 1 94 ? 37.170 2.703 -56.239 1.00 86.81 94 LYS A CA 1
ATOM 721 C C . LYS A 1 94 ? 36.811 1.620 -57.259 1.00 86.81 94 LYS A C 1
ATOM 723 O O . LYS A 1 94 ? 36.284 0.576 -56.882 1.00 86.81 94 LYS A O 1
ATOM 728 N N . GLY A 1 95 ? 37.168 1.812 -58.529 1.00 88.00 95 GLY A N 1
ATOM 729 C CA . GLY A 1 95 ? 36.960 0.817 -59.584 1.00 88.00 95 GLY A CA 1
ATOM 730 C C . GLY A 1 95 ? 37.695 -0.503 -59.323 1.00 88.00 95 GLY A C 1
ATOM 731 O O . GLY A 1 95 ? 37.133 -1.578 -59.541 1.00 88.00 95 GLY A O 1
ATOM 732 N N . ARG A 1 96 ? 38.926 -0.444 -58.795 1.00 87.62 96 ARG A N 1
ATOM 733 C CA . ARG A 1 96 ? 39.718 -1.635 -58.432 1.00 87.62 96 ARG A CA 1
ATOM 734 C C . ARG A 1 96 ? 39.163 -2.385 -57.217 1.00 87.62 96 ARG A C 1
ATOM 736 O O . ARG A 1 96 ? 39.174 -3.616 -57.221 1.00 87.62 96 ARG A O 1
ATOM 743 N N . ILE A 1 97 ? 38.677 -1.664 -56.205 1.00 86.38 97 ILE A N 1
ATOM 744 C CA . ILE A 1 97 ? 38.078 -2.246 -54.992 1.00 86.38 97 ILE A CA 1
ATOM 745 C C . ILE A 1 97 ? 36.733 -2.912 -55.309 1.00 86.38 97 ILE A C 1
ATOM 747 O O . ILE A 1 97 ? 36.465 -4.003 -54.817 1.00 86.38 97 ILE A O 1
ATOM 751 N N . ILE A 1 98 ? 35.911 -2.315 -56.178 1.00 90.38 98 ILE A N 1
ATOM 752 C CA . ILE A 1 98 ? 34.625 -2.899 -56.596 1.00 90.38 98 ILE A CA 1
ATOM 753 C C . ILE A 1 98 ? 34.846 -4.113 -57.518 1.00 90.38 98 ILE A C 1
ATOM 755 O O . IL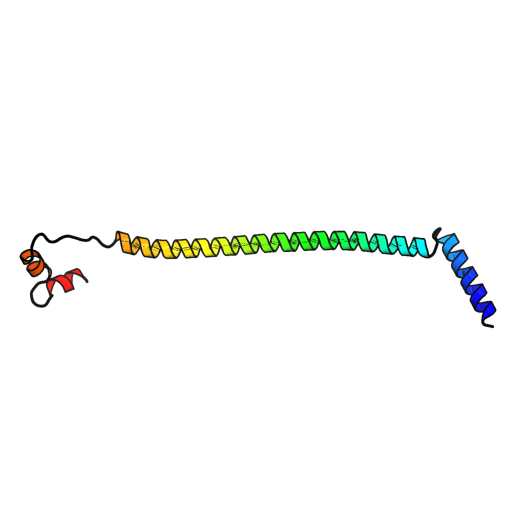E A 1 98 ? 34.218 -5.162 -57.343 1.00 90.38 98 ILE A O 1
ATOM 759 N N . GLY A 1 99 ? 35.773 -4.003 -58.475 1.00 90.19 99 GLY A N 1
ATOM 760 C CA . GLY A 1 99 ? 36.046 -5.037 -59.476 1.00 90.19 99 GLY A CA 1
ATOM 761 C C . GLY A 1 99 ? 34.959 -5.140 -60.559 1.00 90.19 99 GLY A C 1
ATOM 762 O O . GLY A 1 99 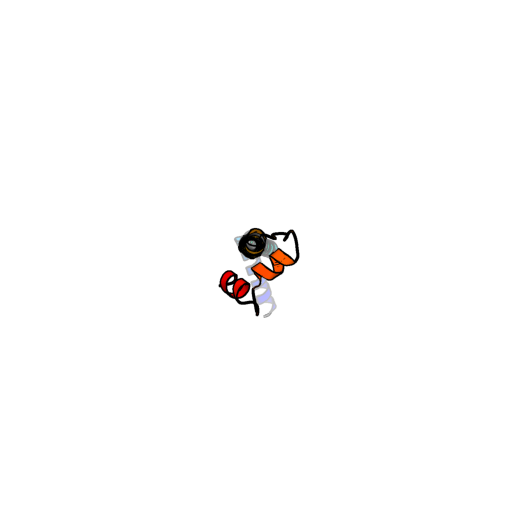? 33.887 -4.541 -60.471 1.00 90.19 99 GLY A O 1
ATOM 763 N N . ARG A 1 100 ? 35.221 -5.913 -61.623 1.00 89.56 100 ARG A N 1
ATOM 764 C CA . ARG A 1 100 ? 34.246 -6.116 -62.713 1.00 89.56 100 ARG A CA 1
ATOM 765 C C . ARG A 1 100 ? 33.014 -6.866 -62.194 1.00 89.56 100 ARG A C 1
ATOM 767 O O . ARG A 1 100 ? 33.150 -7.960 -61.647 1.00 89.56 100 ARG A O 1
ATOM 774 N N . GLU A 1 101 ? 31.837 -6.265 -62.381 1.00 88.94 101 GLU A N 1
ATOM 775 C CA . GLU A 1 101 ? 30.533 -6.767 -61.902 1.00 88.94 101 GLU A CA 1
ATOM 776 C C . GLU A 1 101 ? 30.431 -6.891 -60.366 1.00 88.94 101 GLU A C 1
ATOM 778 O O . GLU A 1 101 ? 29.628 -7.667 -59.853 1.00 88.94 101 GLU A O 1
ATOM 783 N N . GLY A 1 102 ? 31.252 -6.144 -59.614 1.00 86.69 102 GLY A N 1
ATOM 784 C CA . GLY A 1 102 ? 31.210 -6.143 -58.145 1.00 86.69 102 GLY A CA 1
ATOM 785 C C . GLY A 1 102 ? 31.822 -7.384 -57.485 1.00 86.69 102 GLY A C 1
ATOM 786 O O . GLY A 1 102 ? 31.592 -7.632 -56.304 1.00 86.69 102 GLY A O 1
ATOM 787 N N . ARG A 1 103 ? 32.590 -8.194 -58.226 1.00 89.56 103 ARG A N 1
ATOM 788 C CA . ARG A 1 103 ? 33.184 -9.441 -57.709 1.00 89.56 103 ARG A CA 1
ATOM 789 C C . ARG A 1 103 ? 34.113 -9.243 -56.507 1.00 89.56 103 ARG A C 1
ATOM 791 O O . ARG A 1 103 ? 34.122 -10.088 -55.614 1.00 89.56 103 ARG A O 1
ATOM 798 N N . ASN A 1 104 ? 34.869 -8.147 -56.470 1.00 87.75 104 ASN A N 1
ATOM 799 C CA . ASN A 1 104 ? 35.838 -7.919 -55.397 1.00 87.75 104 ASN A CA 1
ATOM 800 C C . ASN A 1 104 ? 35.142 -7.457 -54.114 1.00 87.75 104 ASN A C 1
ATOM 802 O O . ASN A 1 104 ? 35.428 -8.006 -53.056 1.00 87.75 104 ASN A O 1
ATOM 806 N N . ILE A 1 105 ? 34.180 -6.530 -54.207 1.00 87.50 105 ILE A N 1
ATOM 807 C CA . ILE A 1 105 ? 33.451 -6.055 -53.022 1.00 87.50 105 ILE A CA 1
ATOM 808 C C . ILE A 1 105 ? 32.604 -7.165 -52.385 1.00 87.50 105 ILE A C 1
ATOM 810 O O . ILE A 1 105 ? 32.632 -7.320 -51.173 1.00 87.50 105 ILE A O 1
ATOM 814 N N . ARG A 1 106 ? 31.976 -8.035 -53.191 1.00 85.62 106 ARG A N 1
ATOM 815 C CA . ARG A 1 106 ? 31.219 -9.194 -52.680 1.00 85.62 106 ARG A CA 1
ATOM 816 C C . ARG A 1 106 ? 32.077 -10.180 -51.887 1.00 85.62 106 ARG A C 1
ATOM 818 O O . ARG A 1 106 ? 31.573 -10.824 -50.982 1.00 85.62 106 ARG A O 1
ATOM 825 N N . THR A 1 107 ? 33.356 -10.316 -52.241 1.00 85.50 107 THR A N 1
ATOM 826 C CA . THR A 1 107 ? 34.304 -11.168 -51.501 1.00 85.50 107 THR A CA 1
ATOM 827 C C . THR A 1 107 ? 34.763 -10.511 -50.196 1.00 85.50 107 THR A C 1
ATOM 829 O O . THR A 1 107 ? 35.139 -11.211 -49.272 1.00 85.50 107 THR A O 1
ATOM 832 N N . LEU A 1 108 ? 34.754 -9.176 -50.119 1.00 82.19 108 LEU A N 1
ATOM 833 C CA . LEU A 1 108 ? 35.140 -8.417 -48.923 1.00 82.19 108 LEU A CA 1
ATOM 834 C C . LEU A 1 108 ? 33.988 -8.261 -47.915 1.00 82.19 108 LEU A C 1
ATOM 836 O O . LEU A 1 108 ? 34.245 -8.006 -46.744 1.00 82.19 108 LEU A O 1
ATOM 840 N N . GLU A 1 109 ? 32.738 -8.383 -48.368 1.00 79.25 109 GLU A N 1
ATOM 841 C CA . GLU A 1 109 ? 31.526 -8.352 -47.533 1.00 79.25 109 GLU A CA 1
ATOM 842 C C . GLU A 1 109 ? 31.196 -9.708 -46.874 1.00 79.25 109 GLU A C 1
ATOM 844 O O . GLU A 1 109 ? 30.334 -9.750 -45.993 1.00 79.25 109 GLU A O 1
ATOM 849 N N . HIS A 1 110 ? 31.854 -10.798 -47.296 1.00 54.03 110 HIS A N 1
ATOM 850 C CA . HIS A 1 110 ? 31.618 -12.174 -46.837 1.00 54.03 110 HIS A CA 1
ATOM 851 C C . HIS A 1 110 ? 32.746 -12.737 -45.971 1.00 54.03 110 HIS A C 1
ATOM 853 O O . HIS A 1 110 ? 33.930 -12.486 -46.284 1.00 54.03 110 HIS A O 1
#

Radius of gyration: 43.33 Å; chains: 1; bounding box: 90×21×104 Å